Protein AF-A0A661Z358-F1 (afdb_monomer_lite)

Radius of gyration: 12.38 Å; chains: 1; bounding box: 36×16×25 Å

pLDDT: mean 87.49, std 13.84, range [42.38, 98.19]

Structure (mmCIF, N/CA/C/O backbone):
data_AF-A0A661Z358-F1
#
_entry.id   AF-A0A661Z358-F1
#
loop_
_atom_site.group_PDB
_atom_site.id
_atom_site.type_symbol
_atom_site.label_atom_id
_atom_site.label_alt_id
_atom_site.label_comp_id
_atom_site.label_asym_id
_atom_site.label_entity_id
_atom_site.label_seq_id
_atom_site.pdbx_PDB_ins_code
_atom_site.Cartn_x
_atom_site.Cartn_y
_atom_site.Cartn_z
_atom_site.occupancy
_atom_site.B_iso_or_equiv
_atom_site.auth_seq_id
_atom_site.auth_comp_id
_atom_site.auth_asym_id
_atom_site.auth_atom_id
_atom_site.pdbx_PDB_model_num
ATOM 1 N N . MET A 1 1 ? -22.345 -0.387 7.173 1.00 42.38 1 MET A N 1
ATOM 2 C CA . MET A 1 1 ? -21.404 -0.281 8.311 1.00 42.38 1 MET A CA 1
ATOM 3 C C . MET A 1 1 ? -20.028 0.007 7.725 1.00 42.38 1 MET A C 1
ATOM 5 O O . MET A 1 1 ? -19.573 -0.805 6.930 1.00 42.38 1 MET A O 1
ATOM 9 N N . ARG A 1 2 ? -19.401 1.164 7.992 1.00 55.69 2 ARG A N 1
ATOM 10 C CA . ARG A 1 2 ? -18.010 1.384 7.550 1.00 55.69 2 ARG A CA 1
ATOM 11 C C . ARG A 1 2 ? -17.136 0.418 8.346 1.00 55.69 2 ARG A C 1
ATOM 13 O O . ARG A 1 2 ? -17.068 0.538 9.566 1.00 55.69 2 ARG A O 1
ATOM 20 N N . ILE A 1 3 ? -16.554 -0.572 7.676 1.00 60.59 3 ILE A N 1
ATOM 21 C CA . ILE A 1 3 ? -15.578 -1.473 8.285 1.00 60.59 3 ILE A CA 1
ATOM 22 C C . ILE A 1 3 ? -14.427 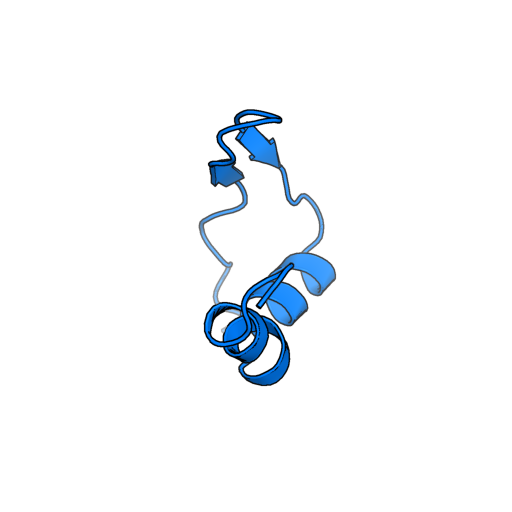-0.576 8.739 1.00 60.59 3 ILE A C 1
ATOM 24 O O . ILE A 1 3 ? -13.767 0.051 7.918 1.00 60.59 3 ILE A O 1
ATOM 28 N N . GLN A 1 4 ? -14.241 -0.423 10.051 1.00 59.25 4 GLN A N 1
ATOM 29 C CA . GLN A 1 4 ? -13.062 0.261 10.561 1.00 59.25 4 GLN A CA 1
ATOM 30 C C . GLN A 1 4 ? -11.866 -0.627 10.248 1.00 59.25 4 GLN A C 1
ATOM 32 O O . GLN A 1 4 ? -11.707 -1.702 10.827 1.00 59.25 4 GLN A O 1
ATOM 37 N N . ASN A 1 5 ? -11.066 -0.187 9.289 1.00 59.97 5 ASN A N 1
ATOM 38 C CA . ASN A 1 5 ? -9.864 -0.863 8.859 1.00 59.97 5 ASN A CA 1
ATOM 39 C C . ASN A 1 5 ? -8.885 -1.008 10.037 1.00 59.97 5 ASN A C 1
ATOM 41 O O . ASN A 1 5 ? -8.369 -0.032 10.580 1.00 59.97 5 ASN A O 1
ATOM 45 N N . LYS A 1 6 ? -8.710 -2.253 10.502 1.00 60.56 6 LYS A N 1
ATOM 46 C CA . LYS A 1 6 ? -8.127 -2.583 11.818 1.00 60.56 6 LYS A CA 1
ATOM 47 C C . LYS A 1 6 ? -6.595 -2.539 11.875 1.00 60.56 6 LYS A C 1
ATOM 49 O O . LYS A 1 6 ? -6.038 -2.778 12.943 1.00 60.56 6 LYS A O 1
ATOM 54 N N . LYS A 1 7 ? -5.889 -2.267 10.772 1.00 65.81 7 LYS A N 1
ATOM 55 C CA . LYS A 1 7 ? -4.415 -2.285 10.742 1.00 65.81 7 LYS A CA 1
ATOM 56 C C . LYS A 1 7 ? -3.863 -0.997 10.153 1.00 65.81 7 LYS A C 1
ATOM 58 O O . LYS A 1 7 ? -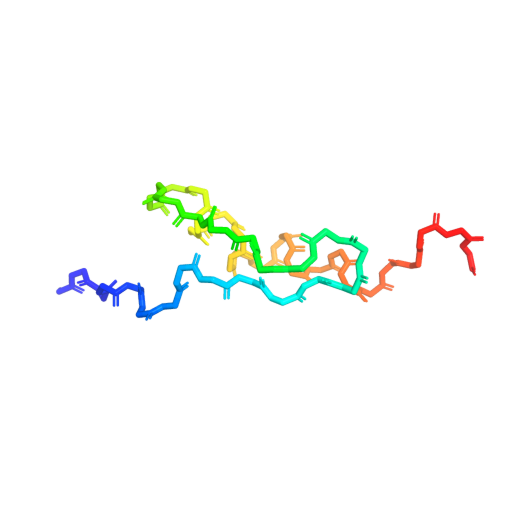3.880 -0.818 8.953 1.00 65.81 7 LYS A O 1
ATOM 63 N N . LYS A 1 8 ? -3.329 -0.126 11.008 1.00 81.31 8 LYS A N 1
ATOM 64 C CA . LYS A 1 8 ? -2.706 1.146 10.611 1.00 81.31 8 LYS A CA 1
ATOM 65 C C . LYS A 1 8 ? -1.180 1.083 10.534 1.00 81.31 8 LYS A C 1
ATOM 67 O O . LYS A 1 8 ? -0.557 2.117 10.362 1.00 81.31 8 LYS A O 1
ATOM 72 N N . ILE A 1 9 ? -0.575 -0.092 10.706 1.00 89.94 9 ILE A N 1
ATOM 73 C CA . ILE A 1 9 ? 0.882 -0.240 10.802 1.00 89.94 9 ILE A CA 1
ATOM 74 C C . ILE A 1 9 ? 1.368 -1.176 9.699 1.00 89.94 9 ILE A C 1
ATOM 76 O O . ILE A 1 9 ? 0.917 -2.322 9.620 1.00 89.94 9 ILE A O 1
ATOM 80 N N . LEU A 1 10 ? 2.283 -0.688 8.862 1.00 91.81 10 LEU A N 1
ATOM 81 C CA . LEU A 1 10 ? 3.033 -1.488 7.899 1.00 91.81 10 LEU A CA 1
ATOM 82 C C . LEU A 1 10 ? 4.407 -1.829 8.475 1.00 91.81 10 LEU A C 1
ATOM 84 O O . LEU A 1 10 ? 5.017 -1.006 9.150 1.00 91.81 10 LEU A O 1
ATOM 88 N N . ASN A 1 11 ? 4.888 -3.037 8.197 1.00 94.06 11 ASN A N 1
ATOM 89 C CA . ASN A 1 11 ? 6.246 -3.446 8.532 1.00 94.06 11 ASN A CA 1
ATOM 90 C C . ASN A 1 11 ? 7.130 -3.292 7.291 1.00 94.06 11 ASN A C 1
ATOM 92 O O . ASN A 1 11 ? 6.873 -3.952 6.281 1.00 94.06 11 ASN A O 1
ATOM 96 N N . ASP A 1 12 ? 8.136 -2.432 7.377 1.00 94.56 12 ASP A N 1
ATOM 97 C CA . ASP A 1 12 ? 9.114 -2.168 6.332 1.00 94.56 12 ASP A CA 1
ATOM 98 C C . ASP A 1 12 ? 10.538 -2.444 6.858 1.00 94.56 12 ASP A C 1
ATOM 100 O O . ASP A 1 12 ? 10.886 -2.001 7.952 1.00 94.56 12 ASP A O 1
ATOM 104 N N . PRO A 1 13 ? 11.389 -3.177 6.120 1.00 97.00 13 PRO A N 1
ATOM 105 C CA . PRO A 1 13 ? 12.730 -3.529 6.591 1.00 97.00 13 PRO A CA 1
ATOM 106 C C . PRO A 1 13 ? 13.722 -2.354 6.620 1.00 97.00 13 PRO A C 1
ATOM 108 O O . PRO A 1 13 ? 14.766 -2.480 7.254 1.00 97.00 13 PRO A O 1
ATOM 111 N N . ILE A 1 14 ? 13.440 -1.241 5.936 1.00 97.50 14 ILE A N 1
ATOM 112 C CA . ILE A 1 14 ? 14.335 -0.077 5.850 1.00 97.50 14 ILE A CA 1
ATOM 113 C C . ILE A 1 14 ? 13.941 0.961 6.903 1.00 97.50 14 ILE A C 1
ATOM 115 O O . ILE A 1 14 ? 14.792 1.467 7.632 1.00 97.50 14 ILE A O 1
ATOM 119 N N . TYR A 1 15 ?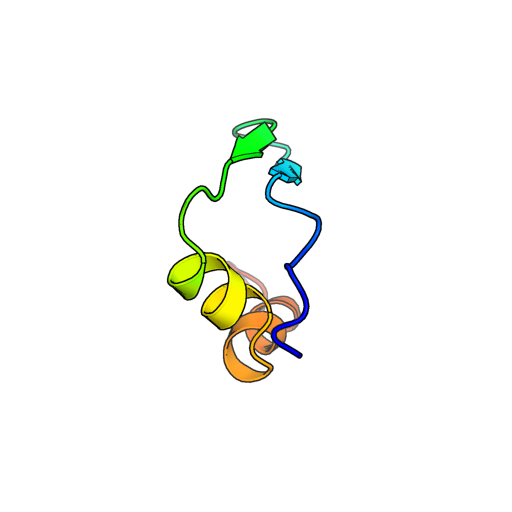 12.649 1.266 6.996 1.00 97.00 15 TYR A N 1
ATOM 120 C CA . TYR A 1 15 ? 12.107 2.317 7.857 1.00 97.00 15 TYR A CA 1
ATOM 121 C C . TYR A 1 15 ? 11.437 1.787 9.136 1.00 97.00 15 TYR A C 1
ATOM 123 O O . TYR A 1 15 ? 11.021 2.578 9.981 1.00 97.00 15 TYR A O 1
ATOM 131 N N . GLY A 1 16 ? 11.330 0.467 9.312 1.00 96.06 16 GLY A N 1
ATOM 132 C CA . GLY A 1 16 ? 10.673 -0.155 10.460 1.00 96.06 16 GLY A CA 1
ATOM 133 C C . GLY A 1 16 ? 9.146 -0.099 10.367 1.00 96.06 16 GLY A C 1
ATOM 134 O O . GLY A 1 16 ? 8.548 -0.396 9.334 1.00 96.06 16 GLY A O 1
ATOM 135 N N . PHE A 1 17 ? 8.482 0.255 11.468 1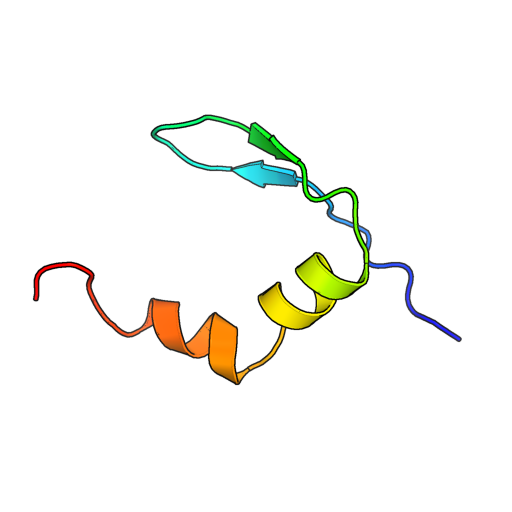.00 95.69 17 PHE A N 1
ATOM 136 C CA . PHE A 1 17 ? 7.020 0.335 11.516 1.00 95.69 17 PHE A CA 1
ATOM 137 C C . PHE A 1 17 ? 6.508 1.674 10.972 1.00 95.69 17 PHE A C 1
ATOM 139 O O . PHE A 1 17 ? 6.700 2.720 11.590 1.00 95.69 17 PHE A O 1
ATOM 146 N N . ILE A 1 18 ? 5.792 1.638 9.847 1.00 93.75 18 ILE A N 1
ATOM 147 C CA . ILE A 1 18 ? 5.184 2.819 9.221 1.00 93.75 18 ILE A CA 1
ATOM 148 C C . ILE A 1 18 ? 3.720 2.920 9.658 1.00 93.75 18 ILE A C 1
ATOM 150 O O . ILE A 1 18 ? 2.911 2.043 9.350 1.00 93.75 18 ILE A O 1
ATOM 154 N N . ASN A 1 19 ? 3.369 4.004 10.350 1.00 92.38 19 ASN A N 1
ATOM 155 C CA . ASN A 1 19 ? 1.993 4.299 10.751 1.00 92.38 19 ASN A CA 1
ATOM 156 C C . ASN A 1 19 ? 1.231 5.040 9.639 1.00 92.38 19 ASN A C 1
ATOM 158 O O . ASN A 1 19 ? 1.707 6.044 9.117 1.00 92.38 19 ASN A O 1
ATOM 162 N N . ILE A 1 20 ? 0.014 4.590 9.338 1.00 89.94 20 ILE A N 1
ATOM 163 C CA . ILE A 1 20 ? -0.933 5.209 8.406 1.00 89.94 20 ILE A CA 1
ATOM 164 C C . ILE A 1 20 ? -2.103 5.768 9.228 1.00 89.94 20 ILE A C 1
ATOM 166 O O . ILE A 1 20 ? -3.031 5.026 9.573 1.00 89.94 20 ILE A O 1
ATOM 170 N N . PRO A 1 21 ? -2.064 7.059 9.605 1.00 82.94 21 PRO A N 1
ATOM 171 C CA . PRO A 1 21 ? -3.090 7.645 10.463 1.00 82.94 21 PRO A CA 1
ATOM 172 C C . PRO A 1 21 ? -4.425 7.834 9.727 1.00 82.94 21 PRO A C 1
ATOM 174 O O . PRO A 1 21 ? -5.485 7.575 10.319 1.00 82.94 21 PRO A O 1
ATOM 177 N N . ASP A 1 22 ? -4.357 8.214 8.447 1.00 86.81 22 ASP A N 1
ATOM 178 C CA . ASP A 1 22 ? -5.489 8.660 7.636 1.00 86.81 22 ASP A CA 1
ATOM 179 C C . ASP A 1 22 ? -6.218 7.516 6.931 1.00 86.81 22 ASP A C 1
ATOM 181 O O . ASP A 1 22 ? -5.619 6.672 6.261 1.00 86.81 22 ASP A O 1
ATOM 185 N N . GLN A 1 23 ? -7.550 7.534 7.022 1.00 85.12 23 GLN A N 1
ATOM 186 C CA . GLN A 1 23 ? -8.405 6.505 6.423 1.00 85.12 23 GLN A CA 1
ATOM 187 C C . GLN A 1 23 ? -8.299 6.470 4.897 1.00 85.12 23 GLN A C 1
ATOM 189 O O . GLN A 1 23 ? -8.184 5.393 4.328 1.00 85.12 23 GLN A O 1
ATOM 194 N N . ILE A 1 24 ? -8.257 7.634 4.240 1.00 90.00 24 ILE A N 1
ATOM 195 C CA . ILE A 1 24 ? -8.183 7.698 2.774 1.00 90.00 24 ILE A CA 1
ATOM 196 C C . ILE A 1 24 ? -6.894 7.073 2.229 1.00 90.00 24 ILE A C 1
ATOM 198 O O . ILE A 1 24 ? -6.924 6.382 1.215 1.00 90.00 24 ILE A O 1
ATOM 202 N N . ILE A 1 25 ? -5.768 7.262 2.924 1.00 90.06 25 ILE A N 1
ATOM 203 C CA . ILE A 1 25 ? -4.483 6.668 2.536 1.00 90.06 25 ILE A CA 1
ATOM 204 C C . ILE A 1 25 ? -4.559 5.148 2.669 1.00 90.06 25 ILE A C 1
ATOM 206 O O . ILE A 1 25 ? -4.105 4.424 1.783 1.00 90.06 25 ILE A O 1
ATOM 210 N N . PHE A 1 26 ? -5.170 4.660 3.748 1.00 88.94 26 PHE A N 1
ATOM 211 C CA . PHE A 1 26 ? -5.358 3.231 3.950 1.00 88.94 26 PHE A CA 1
ATOM 212 C C . PHE A 1 26 ? -6.274 2.604 2.884 1.00 88.94 26 PHE A C 1
ATOM 214 O O . PHE A 1 26 ? -5.943 1.558 2.324 1.00 88.94 26 PHE A O 1
ATOM 221 N N . ASP A 1 27 ? -7.375 3.270 2.537 1.00 89.75 27 ASP A N 1
ATOM 222 C CA . ASP A 1 27 ? -8.307 2.800 1.508 1.00 89.75 27 ASP A CA 1
ATOM 223 C C . ASP A 1 27 ? -7.638 2.740 0.123 1.00 89.75 27 ASP A C 1
ATOM 225 O O . ASP A 1 27 ? -7.838 1.785 -0.634 1.00 89.75 27 ASP A O 1
ATOM 229 N N . ILE A 1 28 ? -6.789 3.723 -0.202 1.00 92.12 28 ILE A N 1
ATOM 230 C CA . ILE A 1 28 ? -5.969 3.705 -1.423 1.00 92.12 28 ILE A CA 1
ATOM 231 C C . ILE A 1 28 ? -4.977 2.543 -1.380 1.00 92.12 28 ILE A C 1
ATOM 233 O O . ILE A 1 28 ? -4.849 1.823 -2.371 1.00 92.12 28 ILE A O 1
ATOM 237 N N . PHE A 1 29 ? -4.296 2.340 -0.250 1.00 91.25 29 PHE A N 1
ATOM 238 C CA . PHE A 1 29 ? -3.333 1.257 -0.089 1.00 91.25 29 PHE A CA 1
ATOM 239 C C . PHE A 1 29 ? -3.980 -0.111 -0.337 1.00 91.25 29 PHE A C 1
ATOM 241 O O . PHE A 1 29 ? -3.408 -0.924 -1.062 1.00 91.25 29 PHE A O 1
ATOM 248 N N . GLU A 1 30 ? -5.177 -0.376 0.194 1.00 90.19 30 GLU A N 1
ATOM 249 C CA . GLU A 1 30 ? -5.907 -1.636 -0.030 1.00 90.19 30 GLU A CA 1
ATOM 250 C C . GLU A 1 30 ? -6.537 -1.760 -1.426 1.00 90.19 30 GLU A C 1
ATOM 252 O O . GLU A 1 30 ? -6.905 -2.860 -1.854 1.00 90.19 30 GLU A O 1
ATOM 257 N N . HIS A 1 31 ? -6.63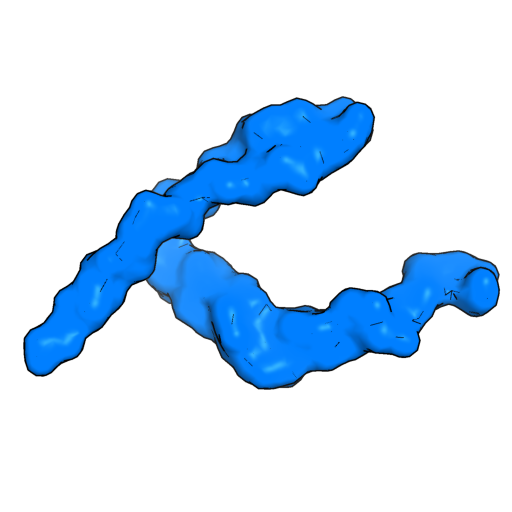8 -0.661 -2.172 1.00 94.06 31 HIS A N 1
ATOM 258 C CA . HIS A 1 31 ? -7.267 -0.661 -3.482 1.00 94.06 31 HIS A CA 1
ATOM 259 C C . HIS A 1 31 ? -6.535 -1.583 -4.472 1.00 94.06 31 HIS A C 1
ATOM 261 O O . HIS A 1 31 ? -5.305 -1.596 -4.569 1.00 94.06 31 HIS A O 1
ATOM 267 N N . LYS A 1 32 ? -7.295 -2.318 -5.299 1.00 96.62 32 LYS A N 1
ATOM 268 C CA . LYS A 1 32 ? -6.754 -3.312 -6.252 1.00 96.62 32 LYS A CA 1
ATOM 269 C C . LYS A 1 32 ? -5.675 -2.742 -7.179 1.00 96.62 32 LYS A C 1
ATOM 271 O O . LYS A 1 32 ? -4.716 -3.436 -7.508 1.00 96.62 32 LYS A O 1
ATOM 276 N N . TYR A 1 33 ? -5.818 -1.483 -7.594 1.00 97.94 33 TYR A N 1
ATOM 277 C CA . TYR A 1 33 ? -4.832 -0.814 -8.451 1.00 97.94 33 TYR A CA 1
ATOM 278 C C . TYR A 1 33 ? -3.513 -0.520 -7.738 1.00 97.94 33 TYR A C 1
ATOM 280 O O . TYR A 1 33 ? -2.463 -0.657 -8.361 1.00 97.94 33 TYR A O 1
ATOM 288 N N . PHE A 1 34 ? -3.552 -0.193 -6.445 1.00 96.50 34 PHE A N 1
ATOM 289 C CA . PHE A 1 34 ? -2.347 0.004 -5.646 1.00 96.50 34 PHE A CA 1
ATOM 290 C C . PHE A 1 34 ? -1.686 -1.343 -5.328 1.00 96.50 34 PHE A C 1
ATOM 292 O O . PHE A 1 34 ? -0.496 -1.534 -5.564 1.00 96.50 3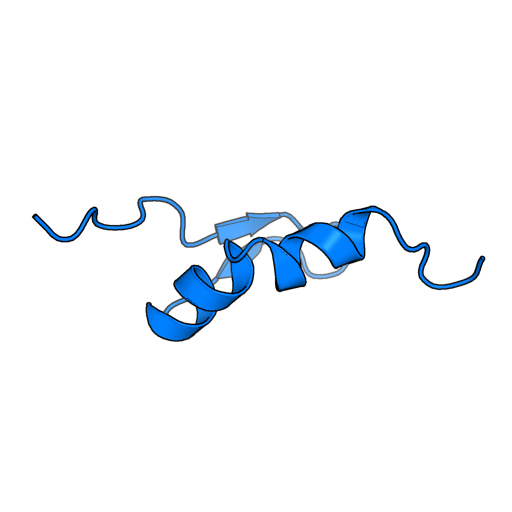4 PHE A O 1
ATOM 299 N N . GLN A 1 35 ? -2.479 -2.338 -4.918 1.00 96.50 35 GLN A N 1
ATOM 300 C CA . GLN A 1 35 ? -1.994 -3.694 -4.638 1.00 96.50 35 GLN A CA 1
ATOM 301 C C . GLN A 1 35 ? -1.360 -4.380 -5.861 1.00 96.50 35 GLN A C 1
ATOM 303 O O . GLN A 1 35 ? -0.475 -5.223 -5.703 1.00 96.50 35 GLN A O 1
ATOM 308 N N . ARG A 1 36 ? -1.742 -3.996 -7.089 1.00 98.19 36 ARG A N 1
ATOM 309 C CA . ARG A 1 36 ? -1.103 -4.477 -8.328 1.00 98.19 36 ARG A CA 1
ATOM 310 C C . ARG A 1 36 ? 0.398 -4.183 -8.368 1.00 98.19 36 ARG A C 1
ATOM 312 O O . ARG A 1 36 ? 1.132 -4.990 -8.934 1.00 98.19 36 ARG A O 1
ATOM 319 N N . LEU A 1 37 ? 0.855 -3.082 -7.764 1.00 97.88 37 LEU A N 1
ATOM 320 C CA . LEU A 1 37 ? 2.269 -2.692 -7.760 1.00 97.88 37 LEU A CA 1
ATOM 321 C C . LEU A 1 37 ? 3.172 -3.777 -7.157 1.00 97.88 37 LEU A C 1
ATOM 323 O O . LEU A 1 37 ? 4.310 -3.913 -7.582 1.00 97.88 37 LEU A O 1
ATOM 327 N N . ARG A 1 38 ? 2.646 -4.648 -6.282 1.00 96.81 38 ARG A N 1
ATOM 328 C CA . ARG A 1 38 ? 3.380 -5.807 -5.734 1.00 96.81 38 ARG A CA 1
ATOM 329 C C . ARG A 1 38 ? 3.849 -6.817 -6.786 1.00 96.81 38 ARG A C 1
ATOM 331 O O . ARG A 1 38 ? 4.691 -7.655 -6.487 1.00 96.81 38 ARG A O 1
ATOM 338 N N . ARG A 1 39 ? 3.278 -6.786 -7.993 1.00 97.94 39 ARG A N 1
ATOM 339 C CA . ARG A 1 39 ? 3.648 -7.670 -9.112 1.00 97.94 39 ARG A CA 1
ATOM 340 C C . ARG A 1 39 ? 4.682 -7.043 -10.048 1.00 97.94 39 ARG A C 1
ATOM 342 O O . ARG A 1 39 ? 5.083 -7.689 -11.009 1.00 97.94 39 ARG A O 1
ATOM 349 N N . ILE A 1 40 ? 5.076 -5.794 -9.801 1.00 97.62 40 ILE A N 1
ATOM 350 C CA . ILE A 1 40 ? 6.052 -5.055 -10.600 1.00 97.62 40 ILE A CA 1
ATOM 351 C C . ILE A 1 40 ? 7.288 -4.875 -9.725 1.00 97.62 40 ILE A C 1
ATOM 353 O O . ILE A 1 40 ? 7.212 -4.298 -8.643 1.00 97.62 40 ILE A O 1
ATOM 357 N N . LYS A 1 41 ? 8.428 -5.402 -10.168 1.00 97.31 41 LYS A N 1
ATOM 358 C CA . LYS A 1 41 ? 9.689 -5.209 -9.453 1.00 97.31 41 LYS A CA 1
ATOM 359 C C . LYS A 1 41 ? 10.165 -3.772 -9.615 1.00 97.31 41 LYS A C 1
ATOM 361 O O . LYS A 1 41 ? 10.022 -3.191 -10.686 1.00 97.31 41 LYS A O 1
ATOM 366 N N . GLN A 1 42 ? 10.807 -3.246 -8.578 1.00 94.94 42 GLN A N 1
ATOM 367 C CA . GLN A 1 42 ? 11.321 -1.878 -8.585 1.00 94.94 42 GLN A CA 1
ATOM 368 C C . GLN A 1 42 ? 12.445 -1.664 -9.613 1.00 94.94 42 GLN A C 1
ATOM 370 O O . GLN A 1 42 ? 12.525 -0.590 -10.196 1.00 94.94 42 GLN A O 1
ATOM 375 N N . LEU A 1 43 ? 13.299 -2.671 -9.842 1.00 97.38 43 LEU A N 1
ATOM 376 C CA . LEU A 1 43 ? 14.486 -2.576 -10.708 1.00 97.38 43 LEU A CA 1
ATOM 377 C C . LEU A 1 43 ? 14.580 -3.697 -11.773 1.00 97.38 43 LEU A C 1
ATOM 379 O O . LEU A 1 43 ? 15.660 -3.921 -12.311 1.00 97.38 43 LEU A O 1
ATOM 383 N N . GLY A 1 44 ? 13.467 -4.374 -12.103 1.00 87.38 44 GLY A N 1
ATOM 384 C CA . GLY A 1 44 ? 13.423 -5.465 -13.105 1.00 87.38 44 GLY A CA 1
ATOM 385 C C . GLY A 1 44 ? 13.708 -6.876 -12.584 1.00 87.38 44 GLY A C 1
ATOM 386 O O . GLY A 1 44 ? 14.426 -7.047 -11.579 1.00 87.38 44 GLY A O 1
#

Foldseek 3Di:
DPPPPPDQWDADPPPGTDGRPDPVVVVVCPDPVNVCCVVPDPPD

Secondary structure (DSSP, 8-state):
--------EEEETTTEEEE---HHHHHHHHSHHHHGGGGS-S--

Sequence (44 aa):
MRIQNKKKILNDPIYGFINIPDQIIFDIFEHKYFQRLRRIKQLG